Protein AF-A0A7S3GVQ6-F1 (afdb_monomer)

Organism: NCBI:txid89044

Structure (mmCIF, N/CA/C/O backbone):
data_AF-A0A7S3GVQ6-F1
#
_entry.id   AF-A0A7S3GVQ6-F1
#
loop_
_atom_site.group_PDB
_atom_site.id
_atom_site.type_symbol
_atom_site.label_atom_id
_atom_site.label_alt_id
_atom_site.label_comp_id
_atom_site.label_asym_id
_atom_site.label_entity_id
_atom_site.label_seq_id
_atom_site.pdbx_PDB_ins_code
_atom_site.Cartn_x
_atom_site.Cartn_y
_atom_site.Cartn_z
_atom_site.occupancy
_atom_site.B_iso_or_equiv
_atom_site.auth_seq_id
_atom_site.auth_comp_id
_atom_site.auth_asym_id
_atom_site.auth_atom_id
_atom_site.pdbx_PDB_model_num
ATOM 1 N N . SER A 1 1 ? -50.242 -1.854 29.997 1.00 36.88 1 SER A N 1
ATOM 2 C CA . SER A 1 1 ? -48.921 -2.336 29.559 1.00 36.88 1 SER A CA 1
ATOM 3 C C . SER A 1 1 ? -48.261 -1.258 28.724 1.00 36.88 1 SER A C 1
ATOM 5 O O . SER A 1 1 ? -48.735 -1.003 27.626 1.00 36.88 1 SER A O 1
ATOM 7 N N . SER A 1 2 ? -47.262 -0.556 29.262 1.00 37.31 2 SER A N 1
ATOM 8 C CA . SER A 1 2 ? -46.535 0.480 28.515 1.00 37.31 2 SER A CA 1
ATOM 9 C C . SER A 1 2 ? -45.430 -0.166 27.690 1.00 37.31 2 SER A C 1
ATOM 11 O O . SER A 1 2 ? -44.578 -0.860 28.238 1.00 37.31 2 SER A O 1
ATOM 13 N N . VAL A 1 3 ? -45.463 0.052 26.378 1.00 40.22 3 VAL A N 1
ATOM 14 C CA . VAL A 1 3 ? -44.408 -0.364 25.451 1.00 40.22 3 VAL A CA 1
ATOM 15 C C . VAL A 1 3 ? -43.227 0.590 25.638 1.00 40.22 3 VAL A C 1
ATOM 17 O O . VAL A 1 3 ? -43.360 1.788 25.398 1.00 40.22 3 VAL A O 1
ATOM 20 N N . GLN A 1 4 ? -42.083 0.084 26.103 1.00 40.81 4 GLN A N 1
ATOM 21 C CA . GLN A 1 4 ? -40.827 0.832 26.047 1.00 40.81 4 GLN A CA 1
ATOM 22 C C . GLN A 1 4 ? -40.277 0.736 24.623 1.00 40.81 4 GLN A C 1
ATOM 24 O O . GLN A 1 4 ? -39.950 -0.348 24.147 1.00 40.81 4 GLN A O 1
ATOM 29 N N . HIS A 1 5 ? -40.186 1.877 23.941 1.00 35.25 5 HIS A N 1
ATOM 30 C CA . HIS A 1 5 ? -39.429 1.988 22.701 1.00 35.25 5 HIS A CA 1
ATOM 31 C C . HIS A 1 5 ? -37.940 1.843 23.026 1.00 35.25 5 HIS A C 1
ATOM 33 O O . HIS A 1 5 ? -37.338 2.741 23.611 1.00 35.25 5 HIS A O 1
ATOM 39 N N . VAL A 1 6 ? -37.356 0.703 22.662 1.00 42.44 6 VAL A N 1
ATOM 40 C CA . VAL A 1 6 ? -35.908 0.491 22.708 1.00 42.44 6 VAL A CA 1
ATOM 41 C C . VAL A 1 6 ? -35.342 0.908 21.357 1.00 42.44 6 VAL A C 1
ATOM 43 O O . VAL A 1 6 ? -35.566 0.245 20.347 1.00 42.44 6 VAL A O 1
ATOM 46 N N . THR A 1 7 ? -34.635 2.032 21.323 1.00 44.34 7 THR A N 1
ATOM 47 C CA . THR A 1 7 ? -33.820 2.433 20.177 1.00 44.34 7 THR A CA 1
ATOM 48 C C . THR A 1 7 ? -32.463 1.747 20.271 1.00 44.34 7 THR A C 1
ATOM 50 O O . THR A 1 7 ? -31.704 1.969 21.212 1.00 44.34 7 THR A O 1
ATOM 53 N N . VAL A 1 8 ? -32.156 0.897 19.292 1.00 43.78 8 VAL A N 1
ATOM 54 C CA . VAL A 1 8 ? -30.821 0.313 19.122 1.00 43.78 8 VAL A CA 1
ATOM 55 C C . VAL A 1 8 ? -29.941 1.373 18.463 1.00 43.78 8 VAL A C 1
ATOM 57 O O . VAL A 1 8 ? -30.080 1.646 17.274 1.00 43.78 8 VAL A O 1
ATOM 60 N N . THR A 1 9 ? -29.084 2.031 19.242 1.00 48.50 9 THR A N 1
ATOM 61 C CA . THR A 1 9 ? -28.060 2.940 18.706 1.00 48.50 9 THR A CA 1
ATOM 62 C C . THR A 1 9 ? -26.882 2.141 18.167 1.00 48.50 9 THR A C 1
ATOM 64 O O . THR A 1 9 ? -26.271 1.369 18.904 1.00 48.50 9 THR A O 1
ATOM 67 N N . ASP A 1 10 ? -26.563 2.361 16.893 1.00 45.84 10 ASP A N 1
ATOM 68 C CA . ASP A 1 10 ? -25.380 1.827 16.225 1.00 45.84 10 ASP A CA 1
ATOM 69 C C . ASP A 1 10 ? -24.107 2.401 16.867 1.00 45.84 10 ASP A C 1
ATOM 71 O O . ASP A 1 10 ? -23.907 3.619 16.914 1.00 45.84 10 ASP A O 1
ATOM 75 N N . LEU A 1 11 ? -23.258 1.512 17.384 1.00 51.56 11 LEU A N 1
ATOM 76 C CA . LEU A 1 11 ? -22.029 1.836 18.112 1.00 51.56 11 LEU A CA 1
ATOM 77 C C . LEU A 1 11 ? -21.017 2.606 17.253 1.00 51.56 11 LEU A C 1
ATOM 79 O O . LEU A 1 11 ? -20.215 3.364 17.793 1.00 51.56 11 LEU A O 1
ATOM 83 N N . THR A 1 12 ? -21.086 2.470 15.927 1.00 48.62 12 THR A N 1
ATOM 84 C CA . THR A 1 12 ? -20.203 3.177 14.984 1.00 48.62 12 THR A CA 1
ATOM 85 C C . THR A 1 12 ? -20.507 4.676 14.881 1.00 48.62 12 THR A C 1
ATOM 87 O O . THR A 1 12 ? -19.636 5.465 14.519 1.00 48.62 12 THR A O 1
ATOM 90 N N . SER A 1 13 ? -21.717 5.103 15.263 1.00 45.66 13 SER A N 1
ATOM 91 C CA . SER A 1 13 ? -22.141 6.512 15.237 1.00 45.66 13 SER A CA 1
ATOM 92 C C . SER A 1 13 ? -21.709 7.320 16.472 1.00 45.66 13 SER A C 1
ATOM 94 O O . SER A 1 13 ? -21.855 8.542 16.506 1.00 45.66 13 SER A O 1
ATOM 96 N N . LEU A 1 14 ? -21.142 6.661 17.489 1.00 50.66 14 LEU A N 1
ATOM 97 C CA . LEU A 1 14 ? -20.740 7.263 18.764 1.00 50.66 14 LEU A CA 1
ATOM 98 C C . LEU A 1 14 ? -19.300 7.793 18.737 1.00 50.66 14 LEU A C 1
ATOM 100 O O . LEU A 1 14 ? -18.563 7.658 19.714 1.00 50.66 14 LEU A O 1
ATOM 104 N N . ALA A 1 15 ? -18.887 8.412 17.631 1.00 49.59 15 ALA A N 1
ATOM 105 C CA . ALA A 1 15 ? -17.580 9.044 17.515 1.00 49.59 15 ALA A CA 1
ATOM 106 C C . ALA A 1 15 ? -17.435 10.161 18.566 1.00 49.59 15 ALA A C 1
ATOM 108 O O . ALA A 1 15 ? -17.978 11.243 18.374 1.00 49.59 15 ALA A O 1
ATOM 109 N N . ASN A 1 16 ? -16.735 9.857 19.672 1.00 52.12 16 ASN A N 1
ATOM 110 C CA . ASN A 1 16 ? -16.078 10.674 20.717 1.00 52.12 16 ASN A CA 1
ATOM 111 C C . ASN A 1 16 ? -16.781 11.910 21.337 1.00 52.12 16 ASN A C 1
ATOM 113 O O . ASN A 1 16 ? -16.433 12.310 22.447 1.00 52.12 16 ASN A O 1
ATOM 117 N N . VAL A 1 17 ? -17.786 12.505 20.701 1.00 50.28 17 VAL A N 1
ATOM 118 C CA . VAL A 1 17 ? -18.462 13.744 21.106 1.00 50.28 17 VAL A CA 1
ATOM 119 C C . VAL A 1 17 ? -19.685 13.458 21.994 1.00 50.28 17 VAL A C 1
ATOM 121 O O . VAL A 1 17 ? -20.022 14.266 22.859 1.00 50.28 17 VAL A O 1
ATOM 124 N N . ASP A 1 18 ? -20.311 12.280 21.869 1.00 66.44 18 ASP A N 1
ATOM 125 C CA . ASP A 1 18 ? -21.536 11.925 22.615 1.00 66.44 18 ASP A CA 1
ATOM 126 C C . ASP A 1 18 ? -21.255 11.301 24.003 1.00 66.44 18 ASP A C 1
ATOM 128 O O . ASP A 1 18 ? -22.057 11.429 24.932 1.00 66.44 18 ASP A O 1
ATOM 132 N N . PHE A 1 19 ? -20.075 10.696 24.206 1.00 71.81 19 PHE A N 1
ATOM 133 C CA . PHE A 1 19 ? -19.739 10.041 25.479 1.00 71.81 19 PHE A CA 1
ATOM 134 C C . PHE A 1 19 ? -19.669 11.029 26.644 1.00 71.81 19 PHE A C 1
ATOM 136 O O . PHE A 1 19 ? -20.288 10.817 27.683 1.00 71.81 19 PHE A O 1
ATOM 143 N N . ALA A 1 20 ? -18.935 12.134 26.477 1.00 71.19 20 ALA A N 1
ATOM 144 C CA . ALA A 1 20 ? -18.706 13.094 27.554 1.00 71.19 20 ALA A CA 1
ATOM 145 C C . ALA A 1 20 ? -20.011 13.755 28.028 1.00 71.19 20 ALA A C 1
ATOM 147 O O . ALA A 1 20 ? -20.179 14.038 29.215 1.00 71.19 20 ALA A O 1
ATOM 148 N N . THR A 1 21 ? -20.953 13.992 27.116 1.00 76.00 21 THR A N 1
ATOM 149 C CA . THR A 1 21 ? -22.261 14.581 27.428 1.00 76.00 21 THR A CA 1
ATOM 150 C C . THR A 1 21 ? -23.148 13.579 28.162 1.00 76.00 21 THR A C 1
ATOM 152 O O . THR A 1 21 ? -23.694 13.904 29.220 1.00 76.00 21 THR A O 1
ATOM 155 N N . LYS A 1 22 ? -23.212 12.331 27.682 1.00 75.12 22 LYS A N 1
ATOM 156 C CA . LYS A 1 22 ? -23.980 11.268 28.344 1.00 75.12 22 LYS A CA 1
ATOM 157 C C . LYS A 1 22 ? -23.395 10.873 29.696 1.00 75.12 22 LYS A C 1
ATOM 159 O O . LYS A 1 22 ? -24.144 10.715 30.659 1.00 75.12 22 LYS A O 1
ATOM 164 N N . PHE A 1 23 ? -22.073 10.842 29.829 1.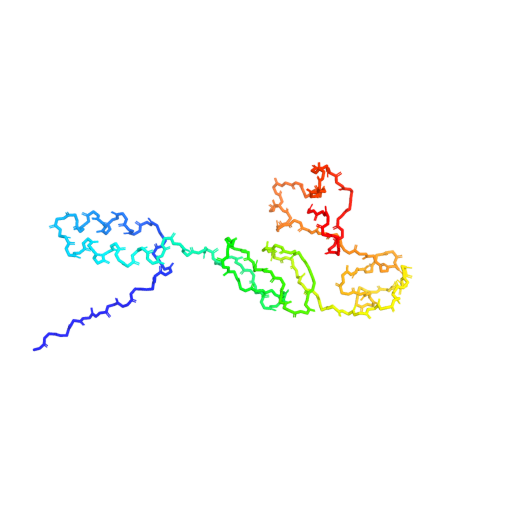00 79.94 23 PHE A N 1
ATOM 165 C CA . PHE A 1 23 ? -21.393 10.570 31.095 1.00 79.94 23 PHE A CA 1
ATOM 166 C C . PHE A 1 23 ? -21.682 11.653 32.143 1.00 79.94 23 PHE A C 1
ATOM 168 O O . PHE A 1 23 ? -21.972 11.344 33.297 1.00 79.94 23 PHE A O 1
ATOM 175 N N . ARG A 1 24 ? -21.696 12.934 31.744 1.00 81.38 24 ARG A N 1
ATOM 176 C CA . ARG A 1 24 ? -22.095 14.041 32.635 1.00 81.38 24 ARG A CA 1
ATOM 177 C C . ARG A 1 24 ? -23.543 13.916 33.105 1.00 81.38 24 ARG A C 1
ATOM 179 O O . ARG A 1 24 ? -23.815 14.224 34.261 1.00 81.38 24 ARG A O 1
ATOM 186 N N . SER A 1 25 ? -24.451 13.446 32.249 1.00 81.00 25 SER A N 1
ATOM 187 C CA . SER A 1 25 ? -25.855 13.226 32.627 1.00 81.00 25 SER A CA 1
ATOM 188 C C . SER A 1 25 ? -26.053 12.025 33.562 1.00 81.00 25 SER A C 1
ATOM 190 O O . SER A 1 25 ? -26.928 12.057 34.423 1.00 81.00 25 SER A O 1
ATOM 192 N N . ALA A 1 26 ? -25.192 11.007 33.464 1.00 80.44 26 ALA A N 1
ATOM 193 C CA . ALA A 1 26 ? -25.234 9.805 34.296 1.00 80.44 26 ALA A CA 1
ATOM 194 C C . ALA A 1 26 ? -24.528 9.963 35.658 1.00 80.44 26 ALA A C 1
ATOM 196 O O . ALA A 1 26 ? -24.583 9.059 36.486 1.00 80.44 26 ALA A O 1
ATOM 197 N N . ARG A 1 27 ? -23.885 11.109 35.927 1.00 77.69 27 ARG A N 1
ATOM 198 C CA . ARG A 1 27 ? -22.958 11.316 37.060 1.00 77.69 27 ARG A CA 1
ATOM 199 C C . ARG A 1 27 ? -23.549 11.023 38.446 1.00 77.69 27 ARG A C 1
ATOM 201 O O . ARG A 1 27 ? -22.813 10.633 39.344 1.00 77.69 27 ARG A O 1
ATOM 208 N N . ASN A 1 28 ? -24.862 11.195 38.609 1.00 83.50 28 ASN A N 1
ATOM 209 C CA . ASN A 1 28 ? -25.582 10.949 39.866 1.00 83.50 28 ASN A CA 1
ATOM 210 C C . ASN A 1 28 ? -26.309 9.592 39.894 1.00 83.50 28 ASN A C 1
ATOM 212 O O . ASN A 1 28 ? -27.062 9.315 40.823 1.00 83.50 28 ASN A O 1
ATOM 216 N N . ASN A 1 29 ? -26.115 8.755 38.873 1.00 85.56 29 ASN A N 1
ATOM 217 C CA . ASN A 1 29 ? -26.742 7.449 38.741 1.00 85.56 29 ASN A CA 1
ATOM 218 C C . ASN A 1 29 ? -25.675 6.395 38.409 1.00 85.56 29 ASN A C 1
ATOM 220 O O . ASN A 1 29 ? -25.192 6.282 37.278 1.00 85.56 29 ASN A O 1
ATOM 224 N N . SER A 1 30 ? -25.302 5.608 39.419 1.00 84.25 30 SER A N 1
ATOM 225 C CA . SER A 1 30 ? -24.265 4.580 39.297 1.00 84.25 30 SER A CA 1
ATOM 226 C C . SER A 1 30 ? -24.615 3.500 38.275 1.00 84.25 30 SER A C 1
ATOM 228 O O . SER A 1 30 ? -23.721 3.009 37.593 1.00 84.25 30 SER A O 1
ATOM 230 N N . GLU A 1 31 ? -25.894 3.152 38.127 1.00 83.69 31 GLU A N 1
ATOM 231 C CA . GLU A 1 31 ? -26.334 2.128 37.175 1.00 83.69 31 GLU A CA 1
ATOM 232 C C . GLU A 1 31 ? -26.269 2.632 35.732 1.00 83.69 31 GLU A C 1
ATOM 234 O O . GLU A 1 31 ? -25.726 1.952 34.864 1.00 83.69 31 GLU A O 1
ATOM 239 N N . GLN A 1 32 ? -26.695 3.873 35.485 1.00 80.12 3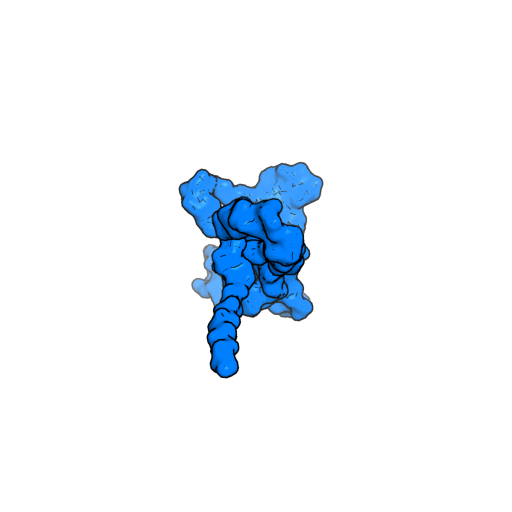2 GLN A N 1
ATOM 240 C CA . GLN A 1 32 ? -26.538 4.506 34.172 1.00 80.12 32 GLN A CA 1
ATOM 241 C C . GLN A 1 32 ? -25.063 4.700 33.808 1.00 80.12 32 GLN A C 1
ATOM 243 O O . GLN A 1 32 ? -24.685 4.507 32.656 1.00 80.12 32 GLN A O 1
ATOM 248 N N . THR A 1 33 ? -24.215 5.030 34.786 1.00 81.69 33 THR A N 1
ATOM 249 C CA . THR A 1 33 ? -22.767 5.153 34.569 1.00 81.69 33 THR A CA 1
ATOM 250 C C . THR A 1 33 ? -22.147 3.806 34.195 1.00 81.69 33 THR A C 1
ATOM 252 O O . THR A 1 33 ? -21.393 3.738 33.228 1.00 81.69 33 THR A O 1
ATOM 255 N N . LYS A 1 34 ? -22.486 2.721 34.907 1.00 81.56 34 LYS A N 1
ATOM 256 C CA . LYS A 1 34 ? -22.007 1.364 34.588 1.00 81.56 34 LYS A CA 1
ATOM 257 C C . LYS A 1 34 ? -22.462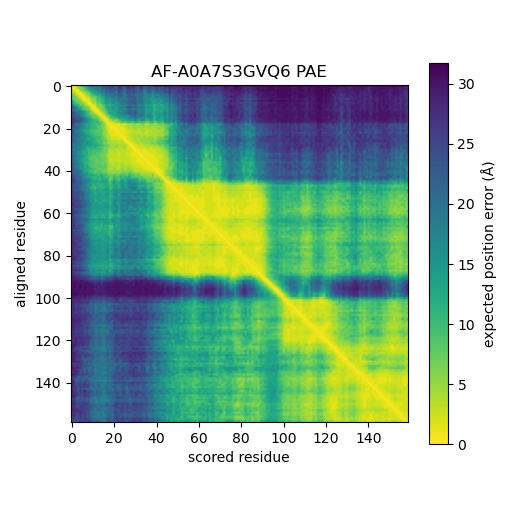 0.913 33.205 1.00 81.56 34 LYS A C 1
ATOM 259 O O . LYS A 1 34 ? -21.652 0.391 32.446 1.00 81.56 34 LYS A O 1
ATOM 264 N N . GLN A 1 35 ? -23.731 1.142 32.868 1.00 82.44 35 GLN A N 1
ATOM 265 C CA . GLN A 1 35 ? -24.274 0.796 31.558 1.00 82.44 35 GLN A CA 1
ATOM 266 C C . GLN A 1 35 ? -23.561 1.572 30.446 1.00 82.44 35 GLN A C 1
ATOM 268 O O . GLN A 1 35 ? -23.141 0.980 29.457 1.00 82.44 35 GLN A O 1
ATOM 273 N N . LEU A 1 36 ? -23.357 2.879 30.631 1.00 78.31 36 LEU A N 1
ATOM 274 C CA . LEU A 1 36 ? -22.652 3.712 29.663 1.00 78.31 36 LEU A CA 1
ATOM 275 C C . LEU A 1 36 ? -21.198 3.252 29.483 1.00 78.31 36 LEU A C 1
ATOM 277 O O . LEU A 1 36 ? -20.755 3.050 28.360 1.00 78.31 36 LEU A O 1
ATOM 281 N N . VAL A 1 37 ? -20.465 3.024 30.574 1.00 77.81 37 VAL A N 1
ATOM 282 C CA . VAL A 1 37 ? -19.078 2.539 30.507 1.00 77.81 37 VAL A CA 1
ATOM 283 C C . VAL A 1 37 ? -19.003 1.159 29.850 1.00 77.81 37 VAL A C 1
ATOM 285 O O . VAL A 1 37 ? -18.124 0.952 29.026 1.00 77.81 37 VAL A O 1
ATOM 288 N N . SER A 1 38 ? -19.928 0.242 30.150 1.00 80.56 38 SER A N 1
ATOM 289 C CA . SER A 1 38 ? -19.965 -1.099 29.546 1.00 80.56 38 SER A CA 1
ATOM 290 C C . SER A 1 38 ? -20.232 -1.078 28.042 1.00 80.56 38 SER A C 1
ATOM 292 O O . SER A 1 38 ? -19.765 -1.961 27.330 1.00 80.56 38 SER A O 1
ATOM 294 N N . VAL A 1 39 ? -21.015 -0.113 27.560 1.00 75.31 39 VAL A N 1
ATOM 295 C CA . VAL A 1 39 ? -21.312 0.040 26.131 1.00 75.31 39 VAL A CA 1
ATOM 296 C C . VAL A 1 39 ? -20.119 0.675 25.420 1.00 75.31 39 VAL A C 1
ATOM 298 O O . VAL A 1 39 ? -19.653 0.153 24.413 1.00 75.31 39 VAL A O 1
ATOM 301 N N . TYR A 1 40 ? -19.566 1.755 25.974 1.00 73.69 40 TYR A N 1
ATOM 302 C CA . TYR A 1 40 ? -18.459 2.483 25.348 1.00 73.69 40 TYR A CA 1
ATOM 303 C C . TYR A 1 40 ? -17.103 1.782 25.477 1.00 73.69 40 TYR A C 1
ATOM 305 O O . TYR A 1 40 ? -16.238 1.974 24.627 1.00 73.69 40 TYR A O 1
ATOM 313 N N . SER A 1 41 ? -16.890 0.935 26.486 1.00 72.62 41 SER A N 1
ATOM 314 C CA . SER A 1 41 ? -15.655 0.145 26.589 1.00 72.62 41 SER A CA 1
ATOM 315 C C . SER A 1 41 ? -15.465 -0.793 25.395 1.00 72.62 41 SER A C 1
ATOM 317 O O . SER A 1 41 ? -14.329 -1.069 25.022 1.00 72.62 41 SER A O 1
ATOM 319 N N . SER A 1 42 ? -16.559 -1.227 24.759 1.00 67.19 42 SER A N 1
ATOM 320 C CA . SER A 1 42 ? -16.516 -2.057 23.551 1.00 67.19 42 SER A CA 1
ATOM 321 C C . SER A 1 42 ? -16.054 -1.301 22.297 1.00 67.19 42 SER A C 1
ATOM 323 O O . SER A 1 42 ? -15.531 -1.923 21.378 1.00 67.19 42 SER A O 1
ATOM 325 N N . SER A 1 43 ? -16.187 0.031 22.271 1.00 64.19 43 SER A N 1
ATOM 326 C CA . SER A 1 43 ? -15.857 0.877 21.115 1.00 64.19 43 SER A CA 1
ATOM 327 C C . SER A 1 43 ? -14.535 1.637 21.256 1.00 64.19 43 SER A C 1
ATOM 329 O O . SER A 1 43 ? -14.033 2.179 20.282 1.00 64.19 43 SER A O 1
ATOM 331 N N . ILE A 1 44 ? -13.934 1.684 22.450 1.00 65.50 44 ILE A N 1
ATOM 332 C CA . ILE A 1 44 ? -12.667 2.408 22.682 1.00 65.50 44 ILE A CA 1
ATOM 333 C C . ILE A 1 44 ? -11.476 1.780 21.924 1.00 65.50 44 ILE A C 1
ATOM 335 O O . ILE A 1 44 ? -10.469 2.451 21.722 1.00 65.50 44 ILE A O 1
ATOM 339 N N . ASN A 1 45 ? -11.613 0.542 21.434 1.00 64.62 45 ASN A N 1
ATOM 340 C CA . ASN A 1 45 ? -10.572 -0.173 20.685 1.00 64.62 45 ASN A CA 1
ATOM 341 C C . ASN A 1 45 ? -10.963 -0.511 19.236 1.00 64.62 45 ASN A C 1
ATOM 343 O O . ASN A 1 45 ? -10.313 -1.348 18.610 1.00 64.62 45 ASN A O 1
ATOM 347 N N . THR A 1 46 ? -12.029 0.080 18.691 1.00 72.25 46 THR A N 1
ATOM 348 C CA . THR A 1 46 ? -12.380 -0.149 17.283 1.00 72.25 46 THR A CA 1
ATOM 349 C C . THR A 1 46 ? -11.519 0.726 16.382 1.00 72.25 46 THR A C 1
ATOM 351 O O . THR A 1 46 ? -11.571 1.951 16.483 1.00 72.25 46 THR A O 1
ATOM 354 N N . VAL A 1 47 ? -10.753 0.103 15.487 1.00 81.06 47 VAL A N 1
ATOM 355 C CA . VAL A 1 47 ? -9.972 0.804 14.462 1.00 81.06 47 VAL A CA 1
ATOM 356 C C . VAL A 1 47 ? -10.913 1.512 13.485 1.00 81.06 47 VAL A C 1
ATOM 358 O O . VAL A 1 47 ? -11.888 0.931 13.007 1.00 81.06 47 VAL A O 1
ATOM 361 N N . ASN A 1 48 ? -10.633 2.784 13.189 1.00 83.69 48 ASN A N 1
ATOM 362 C CA . ASN A 1 48 ? -11.396 3.539 12.203 1.00 83.69 48 ASN A CA 1
ATOM 363 C C . ASN A 1 48 ? -11.053 3.051 10.790 1.00 83.69 48 ASN A C 1
ATOM 365 O O . ASN A 1 48 ? -9.977 3.347 10.285 1.00 83.69 48 ASN A O 1
ATOM 369 N N . CYS A 1 49 ? -11.975 2.335 10.152 1.00 87.88 49 CYS A N 1
ATOM 370 C CA . CYS A 1 49 ? -11.811 1.797 8.799 1.00 87.88 49 CYS A CA 1
ATOM 371 C C . CYS A 1 49 ? -12.675 2.510 7.749 1.00 87.88 49 CYS A C 1
ATOM 373 O O . CYS A 1 49 ? -12.819 2.019 6.635 1.00 87.88 49 CYS A O 1
ATOM 375 N N . THR A 1 50 ? -13.271 3.656 8.089 1.00 87.88 50 THR A N 1
ATOM 376 C CA . THR A 1 50 ? -14.250 4.345 7.227 1.00 87.88 50 THR A CA 1
ATOM 377 C C . THR A 1 50 ? -13.677 4.821 5.893 1.00 87.88 50 THR A C 1
ATOM 379 O O . THR A 1 50 ? -14.426 4.944 4.927 1.00 87.88 50 THR A O 1
ATOM 382 N N . LEU A 1 51 ? -12.365 5.069 5.826 1.00 87.94 51 LEU A N 1
ATOM 383 C CA . LEU A 1 51 ? -11.657 5.466 4.607 1.00 87.94 51 LEU A CA 1
ATOM 384 C C . LEU A 1 51 ? -10.775 4.344 4.039 1.00 87.94 51 LEU A C 1
ATOM 386 O O . LEU A 1 51 ? -9.975 4.606 3.141 1.00 87.94 51 LEU A O 1
ATOM 390 N N . ALA A 1 52 ? -10.886 3.114 4.553 1.00 88.88 52 ALA A N 1
ATOM 391 C CA . ALA A 1 52 ? -10.207 1.980 3.941 1.00 88.88 52 ALA A CA 1
ATOM 392 C C . ALA A 1 52 ? -10.824 1.701 2.553 1.00 88.88 52 ALA A C 1
ATOM 394 O O . ALA A 1 52 ? -12.049 1.758 2.408 1.00 88.88 52 ALA A O 1
ATOM 395 N N . PRO A 1 53 ? -10.007 1.413 1.524 1.00 90.62 53 PRO A N 1
ATOM 396 C CA . PRO A 1 53 ? -10.516 1.012 0.218 1.00 90.62 53 PRO A CA 1
ATOM 397 C C . PRO A 1 53 ? -11.162 -0.383 0.283 1.00 90.62 53 PRO A C 1
ATOM 399 O O . PRO A 1 53 ? -11.153 -1.048 1.319 1.00 90.62 53 PRO A O 1
ATOM 402 N N . ASP A 1 54 ? -11.704 -0.856 -0.842 1.00 94.56 54 ASP A N 1
ATOM 403 C CA . ASP A 1 54 ? -12.170 -2.241 -0.958 1.00 94.56 54 ASP A CA 1
ATOM 404 C C . ASP A 1 54 ? -10.975 -3.210 -0.893 1.00 94.56 54 ASP A C 1
ATOM 406 O O . ASP A 1 54 ? -10.317 -3.499 -1.894 1.00 94.56 54 ASP A O 1
ATOM 410 N N . CYS A 1 55 ? -10.675 -3.696 0.314 1.00 94.62 55 CYS A N 1
ATOM 411 C CA . CYS A 1 55 ? -9.537 -4.578 0.569 1.00 94.62 55 CYS A CA 1
ATOM 412 C C . CYS A 1 55 ? -9.636 -5.903 -0.190 1.00 94.62 55 CYS A C 1
ATOM 414 O O . CYS A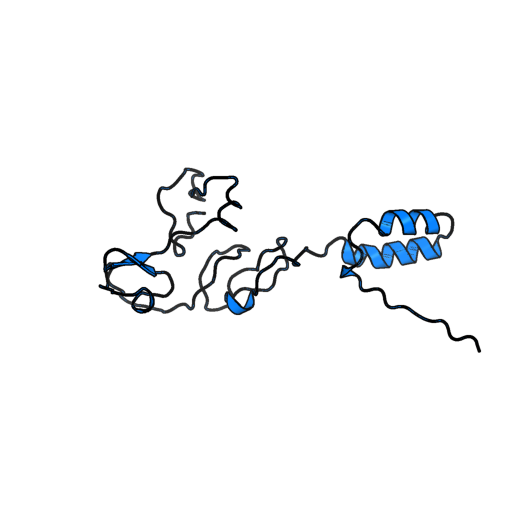 1 55 ? -8.613 -6.436 -0.620 1.00 94.62 55 CYS A O 1
ATOM 416 N N . ALA A 1 56 ? -10.853 -6.403 -0.423 1.00 94.50 56 ALA A N 1
ATOM 417 C CA . ALA A 1 56 ? -11.053 -7.624 -1.189 1.00 94.50 56 ALA A CA 1
ATOM 418 C C . ALA A 1 56 ? -10.666 -7.415 -2.660 1.00 94.50 56 ALA A C 1
ATOM 420 O O . ALA A 1 56 ? -9.993 -8.267 -3.240 1.00 94.50 56 ALA A O 1
ATOM 421 N N . ALA A 1 57 ? -10.991 -6.253 -3.240 1.00 92.25 57 ALA A N 1
ATOM 422 C CA . ALA A 1 57 ? -10.557 -5.890 -4.593 1.00 92.25 57 ALA A CA 1
ATOM 423 C C . ALA A 1 57 ? -9.026 -5.759 -4.730 1.00 92.25 57 ALA A C 1
ATOM 425 O O . ALA A 1 57 ? -8.490 -5.867 -5.833 1.00 92.25 57 ALA A O 1
ATOM 426 N N . LEU A 1 58 ? -8.318 -5.554 -3.615 1.00 90.12 58 LEU A N 1
ATOM 427 C CA . LEU A 1 58 ? -6.858 -5.462 -3.538 1.00 90.12 58 LEU A CA 1
ATOM 428 C C . LEU A 1 58 ? -6.180 -6.779 -3.119 1.00 90.12 58 LEU A C 1
ATOM 430 O O . LEU A 1 58 ? -4.965 -6.790 -2.929 1.00 90.12 58 LEU A O 1
ATOM 434 N N . ASN A 1 59 ? -6.932 -7.876 -2.971 1.00 94.12 59 ASN A N 1
ATOM 435 C CA . ASN A 1 59 ? -6.458 -9.161 -2.441 1.00 94.12 59 ASN A CA 1
ATOM 436 C C . ASN A 1 59 ? -5.791 -9.045 -1.055 1.00 94.12 59 ASN A C 1
ATOM 438 O O . ASN A 1 59 ? -4.755 -9.664 -0.791 1.00 94.12 59 ASN A O 1
ATOM 442 N N . ARG A 1 60 ? -6.385 -8.235 -0.172 1.00 94.69 60 ARG A N 1
ATOM 443 C CA . ARG A 1 60 ? -5.928 -8.004 1.203 1.00 94.69 60 ARG A CA 1
ATOM 444 C C . ARG A 1 60 ? -6.956 -8.409 2.244 1.00 94.69 60 ARG A C 1
ATOM 446 O O . ARG A 1 60 ? -8.161 -8.392 1.994 1.00 94.69 60 ARG A O 1
ATOM 453 N N . ASP A 1 61 ? -6.453 -8.686 3.440 1.00 96.50 61 ASP A N 1
ATOM 454 C CA . ASP A 1 61 ? -7.267 -8.787 4.641 1.00 96.50 61 ASP A CA 1
ATOM 455 C C . ASP A 1 61 ? -7.996 -7.473 4.945 1.00 96.50 61 ASP A C 1
ATOM 457 O O . ASP A 1 61 ? -7.585 -6.373 4.559 1.00 96.50 61 ASP A O 1
ATOM 461 N N . SER A 1 62 ? -9.104 -7.596 5.672 1.00 95.44 62 SER A N 1
ATOM 462 C CA . SER A 1 62 ? -9.908 -6.448 6.094 1.00 95.44 62 SER A CA 1
ATOM 463 C C . SER A 1 62 ? -9.123 -5.507 7.014 1.00 95.44 62 SER A C 1
ATOM 465 O O . SER A 1 62 ? -8.236 -5.929 7.756 1.00 95.44 62 SER A O 1
ATOM 467 N N . CYS A 1 63 ? -9.484 -4.222 6.999 1.00 92.62 63 CYS A N 1
ATOM 468 C CA . CYS A 1 63 ? -8.954 -3.239 7.942 1.00 92.62 63 CYS A CA 1
ATOM 469 C C . CYS A 1 63 ? -9.281 -3.648 9.389 1.00 92.62 63 CYS A C 1
ATOM 471 O O . CYS A 1 63 ? -10.445 -3.863 9.735 1.00 92.62 63 CYS A O 1
ATOM 473 N N . LEU A 1 64 ? -8.242 -3.791 10.220 1.00 87.81 64 LEU A N 1
ATOM 474 C CA . LEU A 1 64 ? -8.377 -4.270 11.602 1.00 87.81 64 LEU A CA 1
ATOM 475 C C . LEU A 1 64 ? -7.340 -3.689 12.568 1.00 87.81 64 LEU A C 1
ATOM 477 O O . LEU A 1 64 ? -7.657 -3.498 13.736 1.00 87.81 64 LEU A O 1
ATOM 481 N N . THR A 1 65 ? -6.108 -3.441 12.114 1.00 85.56 65 THR A N 1
ATOM 482 C CA . THR A 1 65 ? -4.980 -3.064 12.989 1.00 85.56 65 THR A CA 1
ATOM 483 C C . THR A 1 65 ? -4.501 -1.628 12.794 1.00 85.56 65 THR A C 1
ATOM 485 O O . THR A 1 65 ? -4.059 -1.006 13.757 1.00 85.56 65 THR A O 1
ATOM 488 N N . VAL A 1 66 ? -4.603 -1.089 11.577 1.00 86.19 66 VAL A N 1
ATOM 489 C CA . VAL A 1 66 ? -4.178 0.272 11.226 1.00 86.19 66 VAL A CA 1
ATOM 490 C C . VAL A 1 66 ? -5.369 1.025 10.651 1.00 86.19 66 VAL A C 1
ATOM 492 O O . VAL A 1 66 ? -6.062 0.518 9.769 1.00 86.19 66 VAL A O 1
ATOM 495 N N . GLU A 1 67 ? -5.614 2.233 11.159 1.00 87.00 67 GLU A N 1
ATOM 496 C CA . GLU A 1 67 ? -6.731 3.059 10.703 1.00 87.00 67 GLU A CA 1
ATOM 497 C C . GLU A 1 67 ? -6.681 3.274 9.186 1.00 87.00 67 GLU A C 1
ATOM 499 O O . GLU A 1 67 ? -5.633 3.570 8.607 1.00 87.00 67 GLU A O 1
ATOM 504 N N . ASN A 1 68 ? -7.843 3.135 8.548 1.00 87.44 68 ASN A N 1
ATOM 505 C CA . ASN A 1 68 ? -8.080 3.402 7.131 1.00 87.44 68 ASN A CA 1
ATOM 506 C C . ASN A 1 68 ? -7.144 2.641 6.175 1.00 87.44 68 ASN A C 1
ATOM 508 O O . ASN A 1 68 ? -6.915 3.071 5.042 1.00 87.44 68 ASN A O 1
ATOM 512 N N . SER A 1 69 ? -6.594 1.517 6.634 1.00 89.69 69 SER A N 1
ATOM 513 C CA . SER A 1 69 ? -5.623 0.721 5.894 1.00 89.69 69 SER A CA 1
ATOM 514 C C . SER A 1 69 ? -6.057 -0.735 5.862 1.00 89.69 69 SER A C 1
ATOM 516 O O . SER A 1 69 ? -6.449 -1.296 6.887 1.00 89.69 69 SER A O 1
ATOM 518 N N . CYS A 1 70 ? -5.989 -1.356 4.689 1.00 94.69 70 CYS A N 1
ATOM 519 C CA . CYS A 1 70 ? -6.198 -2.792 4.572 1.00 94.69 70 CYS A CA 1
ATOM 520 C C . CYS A 1 70 ? -5.124 -3.577 5.334 1.00 94.69 70 CYS A C 1
ATOM 522 O O . CYS A 1 70 ? -4.048 -3.059 5.643 1.00 94.69 70 CYS A O 1
ATOM 524 N N . GLY A 1 71 ? -5.434 -4.833 5.648 1.00 93.62 71 GLY A N 1
ATOM 525 C CA . GLY A 1 71 ? -4.516 -5.749 6.311 1.00 93.62 71 GLY A CA 1
ATOM 526 C C . GLY A 1 71 ? -3.402 -6.252 5.389 1.00 93.62 71 GLY A C 1
ATOM 527 O O . GLY A 1 71 ? -3.067 -5.654 4.361 1.00 93.62 71 GLY A O 1
ATOM 528 N N . VAL A 1 72 ? -2.808 -7.376 5.775 1.00 94.06 72 VAL A N 1
ATOM 529 C CA . VAL A 1 72 ? -1.777 -8.054 4.979 1.00 94.06 72 VAL A CA 1
ATOM 530 C C . VAL A 1 72 ? -2.378 -8.686 3.717 1.00 94.06 72 VAL A C 1
ATOM 532 O O . VAL A 1 72 ? -3.597 -8.710 3.534 1.00 94.06 72 VAL A O 1
ATO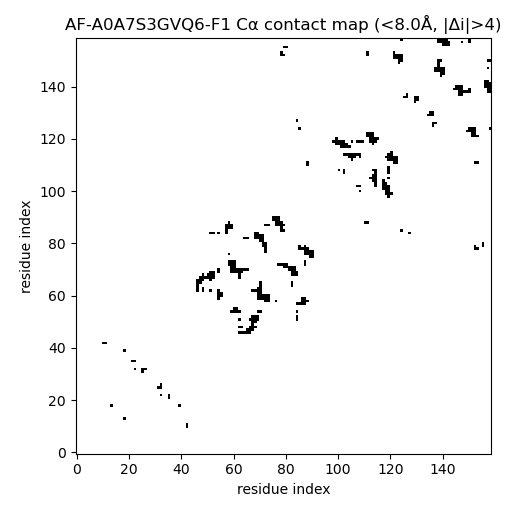M 535 N N . CYS A 1 73 ? -1.527 -9.163 2.809 1.00 93.06 73 CYS A N 1
ATOM 536 C CA . CYS A 1 73 ? -1.988 -9.905 1.637 1.00 93.06 73 CYS A CA 1
ATOM 537 C C . CYS A 1 73 ? -2.691 -11.205 2.038 1.00 93.06 73 CYS A C 1
ATOM 539 O O . CYS A 1 73 ? -2.234 -11.897 2.946 1.00 93.06 73 CYS A O 1
ATOM 541 N N . LEU A 1 74 ? -3.759 -11.554 1.314 1.00 93.50 74 LEU A N 1
ATOM 542 C CA . LEU A 1 74 ? -4.396 -12.865 1.432 1.00 93.50 74 LEU A CA 1
ATOM 543 C C . LEU A 1 74 ? -3.412 -13.986 1.061 1.00 93.50 74 LEU A C 1
ATOM 545 O O . LEU A 1 74 ? -2.476 -13.784 0.280 1.00 93.50 74 LEU A O 1
ATOM 549 N N . ASP A 1 75 ? -3.673 -15.194 1.558 1.00 89.69 75 ASP A N 1
ATOM 550 C CA . ASP A 1 75 ? -2.884 -16.379 1.219 1.00 89.69 75 ASP A CA 1
ATOM 551 C C . ASP A 1 75 ? -2.752 -16.555 -0.305 1.00 89.69 75 ASP A C 1
ATOM 553 O O . ASP A 1 75 ? -3.728 -16.471 -1.051 1.00 89.69 75 ASP A O 1
ATOM 557 N N . SER A 1 76 ? -1.544 -16.883 -0.773 1.00 84.56 76 SER A N 1
ATOM 558 C CA . SER A 1 76 ? -1.170 -17.014 -2.201 1.00 84.56 76 SER A CA 1
ATOM 559 C C . SER A 1 76 ? -1.008 -15.702 -2.985 1.00 84.56 76 SER A C 1
ATOM 561 O O . SER A 1 76 ? -0.719 -15.746 -4.188 1.00 84.56 76 SER A O 1
ATOM 563 N N . PHE A 1 77 ? -1.130 -14.549 -2.323 1.00 86.81 77 PHE A N 1
ATOM 564 C CA . PHE A 1 77 ? -0.808 -13.242 -2.892 1.00 86.81 77 PHE A CA 1
ATOM 565 C C . PHE A 1 77 ? 0.464 -12.661 -2.264 1.00 86.81 77 PHE A C 1
ATOM 567 O O . PHE A 1 77 ? 0.789 -12.920 -1.108 1.00 86.81 77 PHE A O 1
ATOM 574 N N . LEU A 1 78 ? 1.200 -11.871 -3.045 1.00 84.81 78 LEU A N 1
ATOM 575 C CA . LEU A 1 78 ? 2.416 -11.180 -2.620 1.00 84.81 78 LEU A CA 1
ATOM 576 C C . LEU A 1 78 ? 2.265 -9.667 -2.789 1.00 84.81 78 LEU A C 1
ATOM 578 O O . LEU A 1 78 ? 1.674 -9.189 -3.759 1.00 84.81 78 LEU A O 1
ATOM 582 N N . GLY A 1 79 ? 2.829 -8.927 -1.842 1.00 80.62 79 GLY A N 1
ATOM 583 C CA . GLY A 1 79 ? 2.766 -7.472 -1.740 1.00 80.62 79 GLY A CA 1
ATOM 584 C C . GLY A 1 79 ? 3.368 -7.028 -0.409 1.00 80.62 79 GLY A C 1
ATOM 585 O O . GLY A 1 79 ? 4.060 -7.814 0.239 1.00 80.62 79 GLY A O 1
ATOM 586 N N . ASP A 1 80 ? 3.128 -5.779 0.001 1.00 84.12 80 ASP A N 1
ATOM 587 C CA . ASP A 1 80 ? 3.683 -5.274 1.264 1.00 84.12 80 ASP A CA 1
ATOM 588 C C . ASP A 1 80 ? 3.342 -6.206 2.447 1.00 84.12 80 ASP 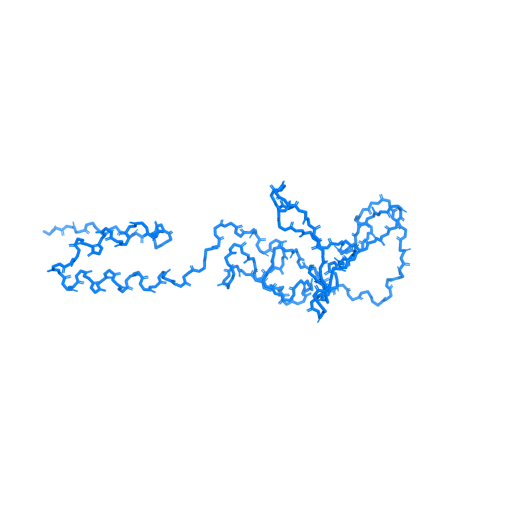A C 1
ATOM 590 O O . ASP A 1 80 ? 2.162 -6.533 2.623 1.00 84.12 80 ASP A O 1
ATOM 594 N N . PRO A 1 81 ? 4.340 -6.597 3.270 1.00 83.81 81 PRO A N 1
ATOM 595 C CA . PRO A 1 81 ? 4.147 -7.535 4.381 1.00 83.81 81 PRO A CA 1
ATOM 596 C C . PRO A 1 81 ? 3.370 -6.933 5.562 1.00 83.81 81 PRO A C 1
ATOM 598 O O . PRO A 1 81 ? 2.973 -7.653 6.470 1.00 83.81 81 PRO A O 1
ATOM 601 N N . GLU A 1 82 ? 3.155 -5.620 5.542 1.00 87.69 82 GLU A N 1
ATOM 602 C CA . GLU A 1 82 ? 2.464 -4.847 6.571 1.00 87.69 82 GLU A CA 1
ATOM 603 C C . GLU A 1 82 ? 1.069 -4.407 6.083 1.00 87.69 82 GLU A C 1
ATOM 605 O O . GLU A 1 82 ? 0.791 -4.467 4.875 1.00 87.69 82 GLU A O 1
ATOM 610 N N . PRO A 1 83 ? 0.196 -3.914 6.986 1.00 90.19 83 PRO A N 1
ATOM 611 C CA . PRO A 1 83 ? -1.027 -3.215 6.599 1.00 90.19 83 PRO A CA 1
ATOM 612 C C . PRO A 1 83 ? -0.732 -2.096 5.590 1.00 90.19 83 PRO A C 1
ATOM 614 O O . PRO A 1 83 ? 0.103 -1.223 5.832 1.00 90.19 83 PRO A O 1
ATOM 617 N N . SER A 1 84 ? -1.385 -2.146 4.432 1.00 89.25 84 SER A N 1
ATOM 618 C CA . SER A 1 84 ? -1.119 -1.266 3.289 1.00 89.25 84 SER A CA 1
ATOM 619 C C . SER A 1 84 ? -2.342 -1.214 2.378 1.00 89.25 84 SER A C 1
ATOM 621 O O . SER A 1 84 ? -3.138 -2.146 2.341 1.00 89.25 84 SER A O 1
ATOM 623 N N . ASN A 1 85 ? -2.481 -0.132 1.613 1.00 89.38 85 ASN A N 1
ATOM 624 C CA . ASN A 1 85 ? -3.524 0.024 0.594 1.00 89.38 85 ASN A CA 1
ATOM 625 C C . ASN A 1 85 ? -3.007 -0.270 -0.828 1.00 89.38 85 ASN A C 1
ATOM 627 O O . ASN A 1 85 ? -3.738 -0.087 -1.799 1.00 89.38 85 ASN A O 1
ATOM 631 N N . ALA A 1 86 ? -1.755 -0.718 -0.972 1.00 84.44 86 ALA A N 1
ATOM 632 C CA . ALA A 1 86 ? -1.210 -1.163 -2.253 1.00 84.44 86 ALA A CA 1
ATOM 633 C C . ALA A 1 86 ? -1.749 -2.562 -2.611 1.00 84.44 86 ALA A C 1
ATOM 635 O O . ALA A 1 86 ? -1.766 -3.418 -1.733 1.00 84.44 86 ALA A O 1
ATOM 636 N N . PRO A 1 87 ? -2.158 -2.859 -3.854 1.00 85.12 87 PRO A N 1
ATOM 637 C CA . PRO A 1 87 ? -2.685 -4.177 -4.218 1.00 85.12 87 PRO A CA 1
ATOM 638 C C . PRO A 1 87 ? -1.688 -5.314 -3.956 1.00 85.12 87 PRO A C 1
ATOM 640 O O . PRO A 1 87 ? -0.477 -5.146 -4.103 1.00 85.12 87 PRO A O 1
ATOM 643 N N . CYS A 1 88 ? -2.213 -6.483 -3.599 1.00 86.62 88 CYS A N 1
ATOM 644 C CA . CYS A 1 88 ? -1.475 -7.738 -3.604 1.00 86.62 88 CYS A CA 1
ATOM 645 C C . CYS A 1 88 ? -1.784 -8.509 -4.882 1.00 86.62 88 CYS A C 1
ATOM 647 O O . CYS A 1 88 ? -2.904 -8.487 -5.404 1.00 86.62 88 CYS A O 1
ATOM 649 N N . PHE A 1 89 ? -0.791 -9.230 -5.379 1.00 82.38 89 PHE A N 1
ATOM 650 C CA . PHE A 1 89 ? -0.871 -9.871 -6.680 1.00 82.38 89 PHE A CA 1
ATOM 651 C C . PHE A 1 89 ? -0.633 -11.367 -6.549 1.00 82.38 89 PHE A C 1
ATOM 653 O O . PHE A 1 89 ? 0.138 -11.812 -5.697 1.00 82.38 89 PHE A O 1
ATOM 660 N N . ALA A 1 90 ? -1.332 -12.147 -7.373 1.00 82.38 90 ALA A N 1
ATOM 661 C CA . ALA A 1 90 ? -1.224 -13.596 -7.339 1.00 82.38 90 ALA A CA 1
ATOM 662 C C . ALA A 1 90 ? 0.230 -14.010 -7.577 1.00 82.38 90 ALA A C 1
ATOM 664 O O . ALA A 1 90 ? 0.905 -13.449 -8.441 1.00 82.38 90 ALA A O 1
ATOM 665 N N . GLN A 1 91 ? 0.702 -15.013 -6.837 1.00 68.62 91 GLN A N 1
ATOM 666 C CA . GLN A 1 91 ? 2.031 -15.572 -7.042 1.00 68.62 91 GLN A CA 1
ATOM 667 C C . GLN A 1 91 ? 2.068 -16.364 -8.361 1.00 68.62 91 GLN A C 1
ATOM 669 O O . GLN A 1 91 ? 2.029 -17.595 -8.385 1.00 68.62 91 GLN A O 1
ATOM 674 N N . THR A 1 92 ? 2.138 -15.666 -9.495 1.00 59.97 92 THR A N 1
ATOM 675 C CA . THR A 1 92 ? 2.485 -16.273 -10.776 1.00 59.97 92 THR A CA 1
ATOM 676 C C . THR A 1 92 ? 3.931 -16.722 -10.659 1.00 59.97 92 THR A C 1
ATOM 678 O O . THR A 1 92 ? 4.876 -15.939 -10.676 1.00 59.97 92 THR A O 1
ATOM 681 N N . ARG A 1 93 ? 4.122 -18.030 -10.478 1.00 46.97 93 ARG A N 1
ATOM 682 C CA . ARG A 1 93 ? 5.440 -18.658 -10.453 1.00 46.97 93 ARG A CA 1
ATOM 683 C C . ARG A 1 93 ? 6.014 -18.622 -11.875 1.00 46.97 93 ARG A C 1
ATOM 685 O O . ARG A 1 93 ? 6.114 -19.657 -12.528 1.00 46.97 93 ARG A O 1
ATOM 692 N N . ARG A 1 94 ? 6.371 -17.440 -12.390 1.00 47.72 94 ARG A N 1
ATOM 693 C CA . ARG A 1 94 ? 7.211 -17.331 -13.581 1.00 47.72 94 ARG A CA 1
ATOM 694 C C . ARG A 1 94 ? 8.620 -17.742 -13.180 1.00 47.72 94 ARG A C 1
ATOM 696 O O . ARG A 1 94 ? 9.486 -16.930 -12.874 1.00 47.72 94 ARG A O 1
ATOM 703 N N . LEU A 1 95 ? 8.843 -19.056 -13.180 1.00 43.91 95 LEU A N 1
ATOM 704 C CA . LEU A 1 95 ? 10.152 -19.597 -13.511 1.00 43.91 95 LEU A CA 1
ATOM 705 C C . LEU A 1 95 ? 10.522 -18.956 -14.859 1.00 43.91 95 LEU A C 1
ATOM 707 O O . LEU A 1 95 ? 9.896 -19.267 -15.864 1.00 43.91 95 LEU A O 1
ATOM 711 N N . GLN A 1 96 ? 11.475 -18.023 -14.852 1.00 46.38 96 GLN A N 1
ATOM 712 C CA . GLN A 1 96 ? 12.006 -17.342 -16.040 1.00 46.38 96 GLN A CA 1
ATOM 713 C C . GLN A 1 96 ? 11.038 -16.358 -16.730 1.00 46.38 96 GLN A C 1
ATOM 715 O O . GLN A 1 96 ? 10.562 -16.604 -17.835 1.00 46.38 96 GLN A O 1
ATOM 720 N N . ALA A 1 97 ? 10.813 -15.181 -16.145 1.00 42.12 97 ALA A N 1
ATOM 721 C CA . ALA A 1 97 ? 10.537 -13.999 -16.962 1.00 42.12 97 ALA A CA 1
ATOM 722 C C . ALA A 1 97 ? 11.867 -13.279 -17.180 1.00 42.12 97 ALA A C 1
ATOM 724 O O . ALA A 1 97 ? 12.438 -12.707 -16.255 1.00 42.12 97 ALA A O 1
ATOM 725 N N . SER A 1 98 ? 12.405 -13.391 -18.389 1.00 43.72 98 SER A N 1
ATOM 726 C CA . SER A 1 98 ? 13.513 -12.565 -18.849 1.00 43.72 98 SER A CA 1
ATOM 727 C C . SER A 1 98 ? 13.237 -11.105 -18.496 1.00 43.72 98 SER A C 1
ATOM 729 O O . SER A 1 98 ? 12.210 -10.560 -18.901 1.00 43.72 98 SER A O 1
ATOM 731 N N . PHE A 1 99 ? 14.158 -10.476 -17.765 1.00 50.69 99 PHE A N 1
ATOM 732 C CA . PHE A 1 99 ? 14.234 -9.022 -17.680 1.00 50.69 99 PHE A CA 1
ATOM 733 C C . PHE A 1 99 ? 14.117 -8.460 -19.110 1.00 50.69 99 PHE A C 1
ATOM 735 O O . PHE A 1 99 ? 14.875 -8.880 -19.986 1.00 50.69 99 PHE A O 1
ATOM 742 N N . SER A 1 100 ? 13.162 -7.554 -19.348 1.00 59.69 100 SER A N 1
ATOM 743 C CA . SER A 1 100 ? 12.820 -6.934 -20.647 1.00 59.69 100 SER A CA 1
ATOM 744 C C . SER A 1 100 ? 11.997 -7.781 -21.637 1.00 59.69 100 SER A C 1
ATOM 746 O O . SER A 1 100 ? 12.371 -7.979 -22.794 1.00 59.69 100 SER A O 1
ATOM 748 N N . SER A 1 101 ? 10.802 -8.230 -21.239 1.00 73.62 101 SER A N 1
ATOM 749 C CA . SER A 1 101 ? 9.800 -8.551 -22.265 1.00 73.62 101 SER A CA 1
ATOM 750 C C . SER A 1 101 ? 9.357 -7.261 -22.972 1.00 73.62 101 SER A C 1
ATOM 752 O O . SER A 1 101 ? 9.068 -6.248 -22.329 1.00 73.62 101 SER A O 1
ATOM 754 N N . ALA A 1 102 ? 9.382 -7.271 -24.307 1.00 85.50 102 ALA A N 1
ATOM 755 C CA . ALA A 1 102 ? 8.924 -6.141 -25.103 1.00 85.50 102 ALA A CA 1
ATOM 756 C C . ALA A 1 102 ? 7.400 -6.018 -25.007 1.00 85.50 102 ALA A C 1
ATOM 758 O O . ALA A 1 102 ? 6.679 -7.017 -25.070 1.00 85.50 102 ALA A O 1
ATOM 759 N N . CYS A 1 103 ? 6.907 -4.792 -24.901 1.00 88.56 103 CYS A N 1
ATOM 760 C CA . CYS A 1 103 ? 5.490 -4.506 -24.746 1.00 88.56 103 CYS A CA 1
ATOM 761 C C . CYS A 1 103 ? 5.082 -3.278 -25.563 1.00 88.56 103 CYS A C 1
ATOM 763 O O . CYS A 1 103 ? 5.895 -2.449 -25.961 1.00 88.56 103 CYS A O 1
ATOM 765 N N . ASN A 1 104 ? 3.786 -3.160 -25.809 1.00 90.44 104 ASN A N 1
ATOM 766 C CA . ASN A 1 104 ? 3.139 -1.964 -26.341 1.00 90.44 104 ASN A CA 1
ATOM 767 C C . ASN A 1 104 ? 2.100 -1.415 -25.359 1.00 90.44 104 ASN A C 1
ATOM 769 O O . ASN A 1 104 ? 1.794 -0.229 -25.388 1.00 90.44 104 ASN A O 1
ATOM 773 N N . ILE A 1 105 ? 1.559 -2.279 -24.496 1.00 86.88 105 ILE A N 1
ATOM 774 C CA . ILE A 1 105 ? 0.588 -1.937 -23.457 1.00 86.88 105 ILE A CA 1
ATOM 775 C C . ILE A 1 105 ? 0.910 -2.699 -22.171 1.00 86.88 105 ILE A C 1
ATOM 777 O O . ILE A 1 105 ? 1.429 -3.816 -22.218 1.00 86.88 105 ILE A O 1
ATOM 781 N N . SER A 1 106 ? 0.569 -2.124 -21.017 1.00 82.44 106 SER A N 1
ATOM 782 C CA . SER A 1 106 ? 0.906 -2.697 -19.705 1.00 82.44 106 SER A CA 1
ATOM 783 C C . SER A 1 106 ? 0.257 -4.055 -19.437 1.00 82.44 106 SER A C 1
ATOM 785 O O . SER A 1 106 ? 0.813 -4.849 -18.695 1.00 82.44 106 SER A O 1
ATOM 787 N N . SER A 1 107 ? -0.858 -4.389 -20.096 1.00 83.00 107 SER A N 1
ATOM 788 C CA . SER A 1 107 ? -1.485 -5.713 -19.957 1.00 83.00 107 SER A CA 1
ATOM 789 C C . SER A 1 107 ? -0.668 -6.859 -20.571 1.00 83.00 107 SER A C 1
ATOM 791 O O . SER A 1 107 ? -1.051 -8.016 -20.427 1.00 83.00 107 SER A O 1
ATOM 793 N N . GLN A 1 108 ? 0.408 -6.555 -21.312 1.00 83.19 108 GLN A N 1
ATOM 794 C CA . GLN A 1 108 ? 1.363 -7.554 -21.812 1.00 83.19 108 GLN A CA 1
ATOM 795 C C . GLN A 1 108 ? 2.457 -7.887 -20.789 1.00 83.19 108 GLN A C 1
ATOM 797 O O . GLN A 1 108 ? 3.173 -8.872 -20.973 1.00 83.19 108 GLN A O 1
ATOM 802 N N . CYS A 1 109 ? 2.585 -7.069 -19.747 1.00 82.12 109 CYS A N 1
ATOM 803 C CA . CYS A 1 109 ? 3.579 -7.217 -18.699 1.00 82.12 109 CYS A CA 1
ATOM 804 C C . CYS A 1 109 ? 3.051 -8.061 -17.538 1.00 82.12 109 CYS A C 1
ATOM 806 O O . CYS A 1 109 ? 1.859 -8.379 -17.482 1.00 82.12 109 CYS A O 1
ATOM 808 N N . ASP A 1 110 ? 3.943 -8.472 -16.634 1.00 76.50 110 ASP A N 1
ATOM 809 C CA . ASP A 1 110 ? 3.501 -9.135 -15.409 1.00 76.50 110 ASP A CA 1
ATOM 810 C C . ASP A 1 110 ? 2.709 -8.162 -14.523 1.00 76.50 110 ASP A C 1
ATOM 812 O O . ASP A 1 110 ? 2.747 -6.947 -14.707 1.00 76.50 110 ASP A O 1
ATOM 816 N N . VAL A 1 111 ? 1.983 -8.685 -13.537 1.00 74.25 111 VAL A N 1
ATOM 817 C CA . VAL A 1 111 ? 1.013 -7.887 -12.767 1.00 74.25 111 VAL A CA 1
ATOM 818 C C . VAL A 1 111 ? 1.675 -6.759 -11.952 1.00 74.25 111 VAL A C 1
ATOM 820 O O . VAL A 1 111 ? 1.020 -5.788 -11.587 1.00 74.25 111 VAL A O 1
ATOM 823 N N . PHE A 1 112 ? 2.985 -6.855 -11.715 1.00 74.38 112 PHE A N 1
ATOM 824 C CA . PHE A 1 112 ? 3.798 -5.851 -11.021 1.00 74.38 112 PHE A CA 1
ATOM 825 C C . PHE A 1 112 ? 4.539 -4.890 -11.963 1.00 74.38 112 PHE A C 1
ATOM 827 O O . PHE A 1 112 ? 5.330 -4.060 -11.509 1.00 74.38 112 PHE A O 1
ATOM 834 N N . GLU A 1 113 ? 4.340 -5.022 -13.270 1.00 80.94 113 GLU A N 1
ATOM 835 C CA . GLU A 1 113 ? 5.080 -4.309 -14.300 1.00 80.94 113 GLU A CA 1
ATOM 836 C C . GLU A 1 113 ? 4.149 -3.414 -15.121 1.00 80.94 113 GLU A C 1
ATOM 838 O O . GLU A 1 113 ? 2.968 -3.691 -15.321 1.00 80.94 113 GLU A O 1
ATOM 843 N N . THR A 1 114 ? 4.697 -2.323 -15.644 1.00 85.06 114 THR A N 1
ATOM 844 C CA . THR A 1 114 ? 4.023 -1.484 -16.631 1.00 85.06 114 THR A CA 1
ATOM 845 C C . THR A 1 114 ? 4.852 -1.405 -17.892 1.00 85.06 114 THR A C 1
ATOM 847 O O . THR A 1 114 ? 6.078 -1.528 -17.853 1.00 85.06 114 THR A O 1
ATOM 850 N N . CYS A 1 115 ? 4.182 -1.175 -19.016 1.00 86.94 115 CYS A N 1
ATOM 851 C CA . CYS A 1 115 ? 4.882 -0.955 -20.260 1.00 86.94 115 CYS A CA 1
ATOM 852 C C . CYS A 1 115 ? 5.416 0.475 -20.309 1.00 86.94 115 CYS A C 1
ATOM 854 O O . CYS A 1 115 ? 4.642 1.423 -20.450 1.00 86.94 115 CYS A O 1
ATOM 856 N N . LEU A 1 116 ? 6.733 0.620 -20.187 1.00 87.38 116 LEU A N 1
ATOM 857 C CA . LEU A 1 116 ? 7.435 1.893 -20.293 1.00 87.38 116 LEU A CA 1
ATOM 858 C C . LEU A 1 116 ? 8.566 1.744 -21.315 1.00 87.38 116 LEU A C 1
ATOM 860 O O . LEU A 1 116 ? 9.345 0.794 -21.246 1.00 87.38 116 LEU A O 1
ATOM 864 N N . ASP A 1 117 ? 8.634 2.654 -22.286 1.00 87.38 117 ASP A N 1
ATOM 865 C CA . ASP A 1 117 ? 9.629 2.622 -23.372 1.00 87.38 117 ASP A CA 1
ATOM 866 C C . ASP A 1 117 ? 9.672 1.282 -24.129 1.00 87.38 117 ASP A C 1
ATOM 868 O O . ASP A 1 117 ? 10.732 0.757 -24.468 1.00 87.38 117 ASP A O 1
ATOM 872 N N . HIS A 1 118 ? 8.491 0.709 -24.383 1.00 88.3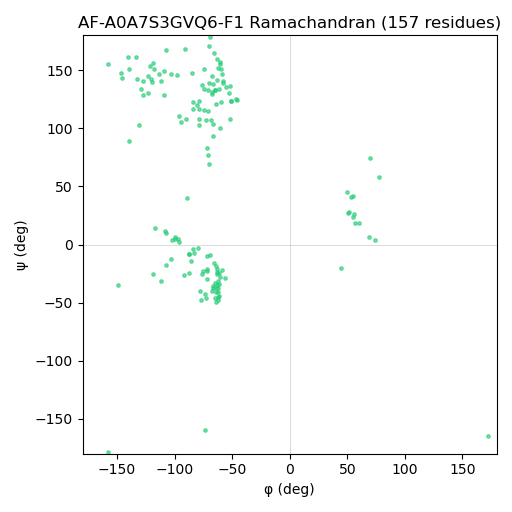8 118 HIS A N 1
ATOM 873 C CA . HIS A 1 118 ? 8.308 -0.606 -25.005 1.00 88.38 118 HIS A CA 1
ATOM 874 C C . HIS A 1 118 ? 8.923 -1.786 -24.240 1.00 88.38 118 HIS A C 1
ATOM 876 O O . HIS A 1 118 ? 9.104 -2.866 -24.807 1.00 88.38 118 HIS A O 1
ATOM 882 N N . GLN A 1 119 ? 9.214 -1.613 -22.952 1.00 88.38 119 GLN A N 1
ATOM 883 C CA . GLN A 1 119 ? 9.698 -2.672 -22.078 1.00 88.38 119 GLN A CA 1
ATOM 884 C C . GLN A 1 119 ? 8.846 -2.773 -20.821 1.00 88.38 119 GLN A C 1
ATOM 886 O O . GLN A 1 119 ? 8.421 -1.772 -20.244 1.00 88.38 119 GLN A O 1
ATOM 891 N N . CYS A 1 120 ? 8.601 -4.002 -20.388 1.00 84.81 120 CYS A N 1
ATOM 892 C CA . CYS A 1 120 ? 7.986 -4.239 -19.097 1.00 84.81 120 CYS A CA 1
ATOM 893 C C . CYS A 1 120 ? 8.984 -3.895 -17.994 1.00 84.81 120 CYS A C 1
ATOM 895 O O . CYS A 1 120 ? 10.045 -4.513 -17.883 1.00 84.81 120 CYS A O 1
ATOM 897 N N . GLN A 1 121 ? 8.651 -2.864 -17.223 1.00 84.62 121 GLN A N 1
ATOM 898 C CA . GLN A 1 121 ? 9.448 -2.373 -16.106 1.00 84.62 121 GLN A CA 1
ATOM 899 C C . GLN A 1 121 ? 8.627 -2.475 -14.823 1.00 84.62 121 GLN A C 1
ATOM 901 O O . GLN A 1 121 ? 7.430 -2.178 -14.826 1.00 84.62 121 GLN A O 1
ATOM 906 N N . ALA A 1 122 ? 9.264 -2.882 -13.724 1.00 80.38 122 ALA A N 1
ATOM 907 C CA . ALA A 1 122 ? 8.599 -2.998 -12.432 1.00 80.38 122 ALA A CA 1
ATOM 908 C C . ALA A 1 122 ? 8.062 -1.634 -11.969 1.00 80.38 122 ALA A C 1
ATOM 910 O O . ALA A 1 122 ? 8.760 -0.620 -12.032 1.00 80.38 122 ALA A O 1
ATOM 911 N N . GLN A 1 123 ? 6.816 -1.604 -11.498 1.00 81.81 123 GLN A N 1
ATOM 912 C CA . GLN A 1 123 ? 6.219 -0.383 -10.971 1.00 81.81 123 GLN A CA 1
ATOM 913 C C . GLN A 1 123 ? 6.783 -0.063 -9.589 1.00 81.81 123 GLN A C 1
ATOM 915 O O . GLN A 1 123 ? 6.851 -0.936 -8.723 1.00 81.81 123 GLN A O 1
ATOM 920 N N . ASN A 1 124 ? 7.156 1.200 -9.381 1.00 85.00 124 ASN A N 1
ATOM 921 C CA . ASN A 1 124 ? 7.549 1.687 -8.065 1.00 85.00 124 ASN A CA 1
ATOM 922 C C . ASN A 1 124 ? 6.328 1.860 -7.155 1.00 85.00 124 ASN A C 1
ATOM 924 O O . ASN A 1 124 ? 5.236 2.192 -7.624 1.00 85.00 124 ASN A O 1
ATOM 928 N N . LYS A 1 125 ? 6.544 1.701 -5.848 1.00 83.38 125 LYS A N 1
ATOM 929 C CA . LYS A 1 125 ? 5.564 2.006 -4.807 1.00 83.38 125 LYS A CA 1
ATOM 930 C C . LYS A 1 125 ? 5.139 3.466 -4.907 1.00 83.38 125 LYS A C 1
ATOM 932 O O . LYS A 1 125 ? 5.959 4.352 -5.147 1.00 83.38 125 LYS A O 1
ATOM 937 N N . THR A 1 126 ? 3.857 3.727 -4.700 1.00 83.75 126 THR A N 1
ATOM 938 C CA . THR A 1 126 ? 3.290 5.079 -4.726 1.00 83.75 126 THR A CA 1
ATOM 939 C C . THR A 1 126 ? 2.846 5.489 -3.334 1.00 83.75 126 THR A C 1
ATOM 941 O O . THR A 1 126 ? 2.253 4.688 -2.613 1.00 83.75 126 THR A O 1
ATOM 944 N N . CYS A 1 127 ? 3.067 6.750 -2.969 1.00 83.12 127 CYS A N 1
ATOM 945 C CA . CYS A 1 127 ? 2.566 7.279 -1.708 1.00 83.12 127 CYS A CA 1
ATOM 946 C C . CYS A 1 127 ? 1.038 7.359 -1.710 1.00 83.12 127 CYS A C 1
ATOM 948 O O . CYS A 1 127 ? 0.414 7.690 -2.722 1.00 83.12 127 CYS A O 1
ATOM 950 N N . THR A 1 128 ? 0.439 7.121 -0.544 1.00 79.75 128 THR A N 1
ATOM 951 C CA . THR A 1 128 ? -1.000 7.278 -0.324 1.00 79.75 128 THR A CA 1
ATOM 952 C C . THR A 1 128 ? -1.468 8.654 -0.795 1.00 79.75 128 THR A C 1
ATOM 954 O O . THR A 1 128 ? -0.948 9.678 -0.346 1.00 79.75 128 THR A O 1
ATOM 957 N N . ASN A 1 129 ? -2.449 8.669 -1.703 1.00 76.19 129 ASN A N 1
ATOM 958 C CA . ASN A 1 129 ? -3.035 9.874 -2.303 1.00 76.19 129 ASN A CA 1
ATOM 959 C C . ASN A 1 129 ? -2.013 10.869 -2.878 1.00 76.19 129 ASN A C 1
ATOM 961 O O . ASN A 1 129 ? -2.285 12.066 -2.879 1.00 76.19 129 ASN A O 1
ATOM 965 N N . ASP A 1 130 ? -0.834 10.407 -3.310 1.00 82.69 130 ASP A N 1
ATOM 966 C CA . ASP A 1 130 ? 0.263 11.282 -3.749 1.00 82.69 130 ASP A CA 1
ATOM 967 C C . ASP A 1 130 ? 0.563 12.399 -2.728 1.00 82.69 130 ASP A C 1
ATOM 969 O O . ASP A 1 130 ? 0.631 13.591 -3.038 1.00 82.69 130 ASP A O 1
ATOM 973 N N . CYS A 1 131 ? 0.624 12.016 -1.447 1.00 83.88 131 CYS A N 1
ATOM 974 C CA . CYS A 1 131 ? 0.794 12.938 -0.321 1.00 83.88 131 CYS A CA 1
ATOM 975 C C . CYS A 1 131 ? -0.279 14.049 -0.274 1.00 83.88 131 CYS A C 1
ATOM 977 O O . CYS A 1 131 ? -0.016 15.147 0.221 1.00 83.88 131 CYS A O 1
ATOM 979 N N . SER A 1 132 ? -1.470 13.791 -0.827 1.00 87.00 132 SER A N 1
ATOM 980 C CA . SER A 1 132 ? -2.554 14.762 -1.039 1.00 87.00 132 SER A CA 1
ATOM 981 C C . SER A 1 132 ? -2.098 16.030 -1.773 1.00 87.00 132 SER A C 1
ATOM 983 O O . SER A 1 132 ? -2.633 17.111 -1.529 1.00 87.00 132 SER A O 1
ATOM 985 N N . SER A 1 133 ? -1.061 15.921 -2.611 1.00 85.88 133 SER A N 1
ATOM 986 C CA . SER A 1 133 ? -0.365 17.045 -3.256 1.00 85.88 133 SER A CA 1
ATOM 987 C C . SER A 1 133 ? 0.214 18.092 -2.285 1.00 85.88 133 SER A C 1
ATOM 989 O O . SER A 1 133 ? 0.529 19.208 -2.692 1.00 85.88 133 SER A O 1
ATOM 991 N N . GLN A 1 134 ? 0.382 17.742 -1.006 1.00 90.69 134 GLN A N 1
ATOM 992 C CA . GLN A 1 134 ? 0.952 18.603 0.041 1.00 90.69 134 GLN A CA 1
ATOM 993 C C . GLN A 1 134 ? 2.415 18.256 0.362 1.00 90.69 134 GLN A C 1
ATOM 995 O O . GLN A 1 134 ? 3.013 18.822 1.276 1.00 90.69 134 GLN A O 1
ATOM 1000 N N . GLY A 1 135 ? 3.006 17.308 -0.365 1.00 88.62 135 GLY A N 1
ATOM 1001 C CA . GLY A 1 135 ? 4.357 16.823 -0.116 1.00 88.62 135 GLY A CA 1
ATOM 1002 C C . GLY A 1 135 ? 4.974 16.166 -1.342 1.00 88.62 135 GLY A C 1
ATOM 1003 O O . GLY A 1 135 ? 4.372 16.119 -2.410 1.00 88.62 135 GLY A O 1
ATOM 1004 N N . LYS A 1 136 ? 6.201 15.666 -1.179 1.00 89.06 136 LYS A N 1
ATOM 1005 C CA . LYS A 1 136 ? 6.894 14.881 -2.204 1.00 89.06 136 LYS A CA 1
ATOM 1006 C C . LYS A 1 136 ? 6.982 13.435 -1.752 1.00 89.06 136 LYS A C 1
ATOM 1008 O O . LYS A 1 136 ? 7.438 13.177 -0.641 1.00 89.06 136 LYS A O 1
ATOM 1013 N N . CYS A 1 137 ? 6.565 12.522 -2.619 1.00 88.25 137 CYS A N 1
ATOM 1014 C CA . CYS A 1 137 ? 6.782 11.103 -2.403 1.00 88.25 137 CYS A CA 1
ATOM 1015 C C . CYS A 1 137 ? 8.271 10.772 -2.578 1.00 88.25 137 CYS A C 1
ATOM 1017 O O . CYS A 1 137 ? 8.905 11.231 -3.531 1.00 88.25 137 CYS A O 1
ATOM 1019 N N . ALA A 1 138 ? 8.834 10.014 -1.643 1.00 91.31 138 ALA A N 1
ATOM 1020 C CA . ALA A 1 138 ? 10.220 9.567 -1.668 1.00 91.31 138 ALA A CA 1
ATOM 1021 C C . ALA A 1 138 ? 10.312 8.186 -1.027 1.00 91.31 138 ALA A C 1
ATOM 1023 O O . ALA A 1 138 ? 9.574 7.904 -0.085 1.00 91.31 138 ALA A O 1
ATOM 1024 N N . TRP A 1 139 ? 11.241 7.370 -1.520 1.00 92.12 139 TRP A N 1
ATOM 1025 C CA . TRP A 1 139 ? 11.437 6.011 -1.034 1.00 92.12 139 TRP A CA 1
ATOM 1026 C C . TRP A 1 139 ? 12.645 5.903 -0.125 1.00 92.12 139 TRP A C 1
ATOM 1028 O O . TRP A 1 139 ? 13.662 6.563 -0.351 1.00 92.12 139 TRP A O 1
ATOM 1038 N N . PHE A 1 140 ? 12.561 5.020 0.857 1.00 92.38 140 PHE A N 1
ATOM 1039 C CA . PHE A 1 140 ? 13.617 4.759 1.820 1.00 92.38 140 PHE A CA 1
ATOM 1040 C C . PHE A 1 140 ? 13.845 3.259 1.977 1.00 92.38 140 PHE A C 1
ATOM 1042 O O . PHE A 1 140 ? 12.913 2.457 1.977 1.00 92.38 140 PHE A O 1
ATOM 1049 N N . SER A 1 141 ? 15.105 2.869 2.138 1.00 91.12 141 SER A N 1
ATOM 1050 C CA . SER A 1 141 ? 15.468 1.511 2.539 1.00 91.12 141 SER A CA 1
ATOM 1051 C C . SER A 1 141 ? 15.008 1.263 3.975 1.00 91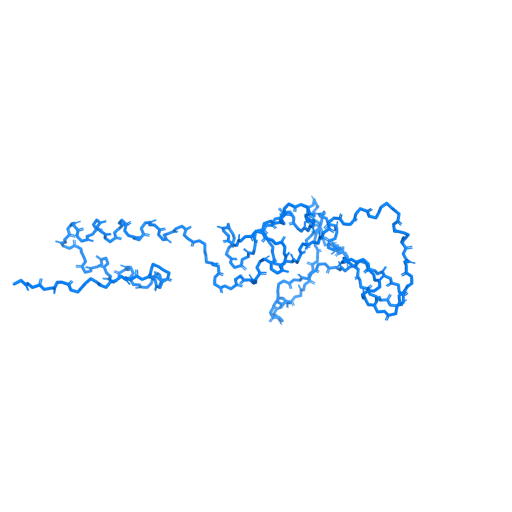.12 141 SER A C 1
ATOM 1053 O O . SER A 1 141 ? 15.293 2.058 4.871 1.00 91.12 141 SER A O 1
ATOM 1055 N N . ARG A 1 142 ? 14.336 0.135 4.209 1.00 87.25 142 ARG A N 1
ATOM 1056 C CA . ARG A 1 142 ? 13.904 -0.309 5.540 1.00 87.25 142 ARG A CA 1
ATOM 1057 C C . ARG A 1 142 ? 15.085 -0.656 6.438 1.00 87.25 142 ARG A C 1
ATOM 1059 O O . ARG A 1 142 ? 15.035 -0.385 7.632 1.00 87.25 142 ARG A O 1
ATOM 1066 N N . ASP A 1 143 ? 16.141 -1.219 5.856 1.00 89.88 143 ASP A N 1
ATOM 1067 C CA . ASP A 1 143 ? 17.312 -1.689 6.600 1.00 89.88 143 ASP A CA 1
ATOM 1068 C C . ASP A 1 143 ? 18.235 -0.541 7.019 1.00 89.88 143 ASP A C 1
ATOM 1070 O O . ASP A 1 143 ? 18.786 -0.542 8.118 1.00 89.88 143 ASP A O 1
ATOM 1074 N N . THR A 1 144 ? 18.423 0.443 6.134 1.00 92.31 144 THR A N 1
ATOM 1075 C CA . THR A 1 144 ? 19.405 1.522 6.342 1.00 92.31 144 THR A CA 1
ATOM 1076 C C . THR A 1 144 ? 18.779 2.872 6.678 1.00 92.31 144 THR A C 1
ATOM 1078 O O . THR A 1 144 ? 19.479 3.763 7.155 1.00 92.31 144 THR A O 1
ATOM 1081 N N . GLY A 1 145 ? 17.483 3.060 6.409 1.00 90.19 145 GLY A N 1
ATOM 1082 C CA . GLY A 1 145 ? 16.799 4.349 6.537 1.00 90.19 145 GLY A CA 1
ATOM 1083 C C . GLY A 1 145 ? 17.233 5.399 5.507 1.00 90.19 145 GLY A C 1
ATOM 1084 O O . GLY A 1 145 ? 16.826 6.555 5.606 1.00 90.19 145 GLY A O 1
ATOM 1085 N N . LEU A 1 146 ? 18.072 5.035 4.530 1.00 94.56 146 LEU A N 1
ATOM 1086 C CA . LEU A 1 146 ? 18.555 5.948 3.495 1.00 94.56 146 LEU A CA 1
ATOM 1087 C C . LEU A 1 146 ? 17.567 6.047 2.336 1.00 94.56 146 LEU A C 1
ATOM 1089 O O . LEU A 1 146 ? 16.906 5.070 1.986 1.00 94.56 146 LEU A O 1
ATOM 1093 N N . GLN A 1 147 ? 17.505 7.225 1.716 1.00 93.75 147 GLN A N 1
ATOM 1094 C CA . GLN A 1 147 ? 16.676 7.450 0.538 1.00 93.75 147 GLN A CA 1
ATOM 1095 C C . GLN A 1 147 ? 17.180 6.606 -0.643 1.00 93.75 147 GLN A C 1
ATOM 1097 O O . GLN A 1 147 ? 18.375 6.608 -0.942 1.00 93.75 147 GLN A O 1
ATOM 1102 N N . VAL A 1 148 ? 16.269 5.919 -1.333 1.00 92.88 148 VAL A N 1
ATOM 1103 C CA . VAL A 1 148 ? 16.562 5.114 -2.528 1.00 92.88 148 VAL A CA 1
ATOM 1104 C C . VAL A 1 148 ? 15.898 5.724 -3.771 1.00 92.88 148 VAL A C 1
ATOM 1106 O O . VAL A 1 148 ? 14.830 6.330 -3.664 1.00 92.88 148 VAL A O 1
ATOM 1109 N N . PRO A 1 149 ? 16.516 5.607 -4.962 1.00 89.50 149 PRO A N 1
ATOM 1110 C CA . PRO A 1 149 ? 15.997 6.227 -6.184 1.00 89.50 149 PRO A CA 1
ATOM 1111 C C . PRO A 1 149 ? 14.782 5.499 -6.771 1.00 89.50 149 PRO A C 1
ATOM 1113 O O . PRO A 1 149 ? 14.017 6.101 -7.518 1.00 89.50 149 PRO A O 1
ATOM 1116 N N . THR A 1 150 ? 14.613 4.215 -6.459 1.00 86.44 150 THR A N 1
ATOM 1117 C CA . THR A 1 150 ? 13.519 3.364 -6.936 1.00 86.44 150 THR A CA 1
ATOM 1118 C C . THR A 1 150 ? 13.143 2.383 -5.842 1.00 86.44 150 THR A C 1
ATOM 1120 O O . THR A 1 150 ? 14.027 1.873 -5.154 1.00 86.44 150 THR A O 1
ATOM 1123 N N . CYS A 1 151 ? 11.857 2.082 -5.722 1.00 87.12 151 CYS A N 1
ATOM 1124 C CA . CYS A 1 151 ? 11.364 1.053 -4.821 1.00 87.12 151 CYS A CA 1
ATOM 1125 C C . CYS A 1 151 ? 10.248 0.275 -5.515 1.00 87.12 151 CYS A C 1
ATOM 1127 O O . CYS A 1 151 ? 9.090 0.685 -5.439 1.00 87.12 151 CYS A O 1
ATOM 1129 N N . PRO A 1 152 ? 10.576 -0.800 -6.245 1.00 84.31 152 PRO A N 1
ATOM 1130 C CA . PRO A 1 152 ? 9.580 -1.622 -6.916 1.00 84.31 152 PRO A CA 1
ATOM 1131 C C . PRO A 1 152 ? 8.568 -2.228 -5.937 1.00 84.31 152 PRO A C 1
ATOM 1133 O O . PRO A 1 152 ? 8.909 -2.561 -4.804 1.00 84.31 152 PRO A O 1
ATOM 1136 N N . ASN A 1 153 ? 7.338 -2.471 -6.389 1.00 77.00 153 ASN A N 1
ATOM 1137 C CA . ASN A 1 153 ? 6.303 -3.153 -5.598 1.00 77.00 153 ASN A CA 1
ATOM 1138 C C . ASN A 1 153 ? 6.719 -4.567 -5.144 1.00 77.00 153 ASN A C 1
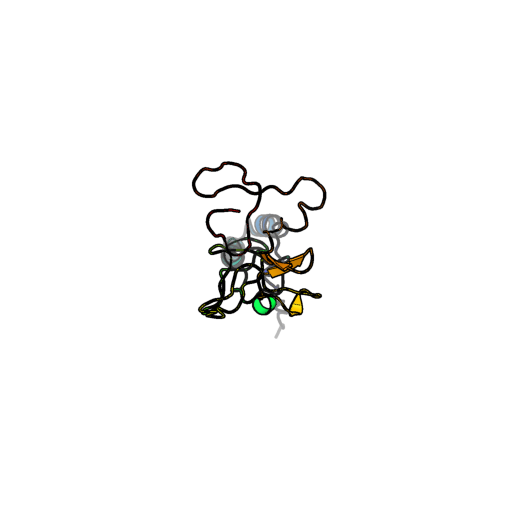ATOM 1140 O O . ASN A 1 153 ? 6.188 -5.086 -4.166 1.00 77.00 153 ASN A O 1
ATOM 1144 N N . THR A 1 154 ? 7.676 -5.184 -5.840 1.00 73.75 154 THR A N 1
ATOM 1145 C CA . THR A 1 154 ? 8.252 -6.496 -5.508 1.00 73.75 154 THR A CA 1
ATOM 1146 C C . THR A 1 154 ? 9.432 -6.422 -4.536 1.00 73.75 154 THR A C 1
ATOM 1148 O O . THR A 1 154 ? 9.926 -7.463 -4.110 1.00 73.75 154 THR A O 1
ATOM 1151 N N . ASP A 1 155 ? 9.929 -5.223 -4.223 1.00 80.75 155 ASP A N 1
ATOM 1152 C CA . ASP A 1 155 ? 11.039 -5.020 -3.299 1.00 80.75 155 ASP A CA 1
ATOM 1153 C C . ASP A 1 155 ? 10.507 -4.694 -1.895 1.00 80.75 155 ASP A C 1
ATOM 1155 O O . ASP A 1 155 ? 9.921 -3.640 -1.624 1.00 80.75 155 ASP A O 1
ATOM 1159 N N . PHE A 1 156 ? 10.693 -5.640 -0.977 1.00 81.25 156 PHE A N 1
ATOM 1160 C CA . PHE A 1 156 ? 10.267 -5.503 0.416 1.00 81.25 156 PHE A CA 1
ATOM 1161 C C . PHE A 1 156 ? 11.318 -4.826 1.299 1.00 81.25 156 PHE A C 1
ATOM 1163 O O . PHE A 1 156 ? 11.009 -4.480 2.437 1.00 81.25 156 PHE A O 1
ATOM 1170 N N . SER A 1 157 ? 12.531 -4.594 0.787 1.00 84.12 157 SER A N 1
ATOM 1171 C CA . SER A 1 157 ? 13.608 -3.904 1.507 1.00 84.12 157 SER A CA 1
ATOM 1172 C C . SER A 1 157 ? 13.455 -2.381 1.496 1.00 84.12 157 SER A C 1
ATOM 1174 O O . SER A 1 157 ? 14.235 -1.676 2.137 1.00 84.12 157 SER A O 1
ATOM 1176 N N . CYS A 1 158 ? 12.433 -1.855 0.815 1.00 87.44 158 CYS A N 1
ATOM 1177 C CA . CYS A 1 158 ? 12.152 -0.429 0.720 1.00 87.44 158 CYS A CA 1
ATOM 1178 C C . CYS A 1 158 ? 10.667 -0.095 0.967 1.00 87.44 158 CYS A C 1
ATOM 1180 O O . CYS A 1 158 ? 9.774 -0.958 0.937 1.00 87.44 158 CYS A O 1
ATOM 1182 N N . MET A 1 159 ? 10.412 1.174 1.278 1.00 85.25 159 MET A N 1
ATOM 1183 C CA . MET A 1 159 ? 9.089 1.782 1.444 1.00 85.25 159 MET A CA 1
ATOM 1184 C C . MET A 1 159 ? 9.033 3.126 0.734 1.00 85.25 159 MET A C 1
ATOM 1186 O O . MET A 1 159 ? 10.097 3.777 0.665 1.00 85.25 159 MET A O 1
#

Sequence (159 aa):
SSVQHVTVTDLTSLANVDFATKFRSARNNSEQTKQLVSVYSSSINTVNCTLAPDCAALNRDSCLTVENSCGVCLDSFLGDPEPSNAPCFAQTRRLQASFSSACNISSQCDVFETCLDHQCQAQNKTCTNDCSSQGKCAWFSRDTGLQVPTCPNTDFSCM

Foldseek 3Di:
DDDDDDDDDDLVPPPPPVLVVQCVVCVVPPVSNVVSCVSCVVVPQFAAQVQADPQVVLQFADDGDHHVFTAAHHPQWDFARGTHNHGTHGPPPPPDDPQWDFADAQVVEPPQFTQDPRTTDGDFDADDCCCVVPDHDWKAFPVPRDTDPGHGRRHNRMD

Secondary structure (DSSP, 8-state):
----------GGG--SHHHHHHHHHHTT-HHHHHHHHHHHTTTTT----TT---TTTTTBPPS-SSTT---SBPTTEES-SSS-SSPPEE----TT--S--B-SSGGGS-TTEEEETTEEEEPBP--GGGGGGSS---EEBTTT--EES--BTT-TTB-

Mean predicted aligned error: 14.02 Å

Radius of gyration: 23.72 Å; Cα contacts (8 Å, |Δi|>4): 225; chains: 1; bounding box: 68×38×66 Å

Solvent-accessible surface area (backbone atoms only — not comparable to full-atom values): 9636 Å² total; per-residue (Å²): 136,86,82,79,85,81,80,85,76,65,76,85,76,58,70,78,67,56,55,65,58,52,50,63,72,21,70,90,34,72,66,55,39,50,53,51,49,63,58,48,63,70,55,78,76,59,59,55,45,88,71,32,71,69,23,69,85,27,38,26,33,65,57,65,87,48,66,38,20,17,25,34,46,35,92,71,33,48,45,62,88,48,69,38,83,67,60,28,40,71,68,74,82,63,82,80,70,66,88,62,49,75,31,91,45,38,89,73,31,59,97,63,26,35,44,51,96,45,23,35,39,71,37,57,68,75,52,73,72,54,48,73,74,76,57,79,80,78,32,29,28,69,85,75,68,44,78,43,98,73,37,36,58,88,45,82,61,37,83

pLDDT: mean 78.18, std 15.65, range [35.25, 96.5]

Nearest PDB structures (foldseek):
  7yqr-assembly1_A  TM=2.983E-01  e=7.509E+00  Xanthomonas campestris pv. campestris